Protein AF-A0AA87W3C6-F1 (afdb_monomer)

Mean predicted aligned error: 6.89 Å

Foldseek 3Di:
DWKAQAPQWIWDADPDPQKIWTGHRVPDIFMDHPNHPPDDWDWDWAADPVAFTWIAILLRITDTHGHHPDDGPHRDMDDDADVVHDDDDDDDPDDDDDPHGDDSVVSNVSSCCCCHPVHDPD

Structure (mmCIF, N/CA/C/O backbone):
data_AF-A0AA87W3C6-F1
#
_entry.id   AF-A0AA87W3C6-F1
#
loop_
_atom_site.group_PDB
_atom_site.id
_atom_site.type_symbol
_atom_site.label_atom_id
_atom_site.label_alt_id
_atom_site.label_comp_id
_atom_site.label_asym_id
_atom_site.label_entity_id
_atom_site.label_seq_id
_atom_site.pdbx_PDB_ins_code
_atom_site.Cartn_x
_atom_site.Cartn_y
_atom_site.Cartn_z
_atom_site.occupancy
_atom_site.B_iso_or_equiv
_atom_site.auth_seq_id
_atom_site.auth_comp_id
_atom_site.auth_asym_id
_atom_site.auth_atom_id
_atom_site.pdbx_PDB_model_num
ATOM 1 N N . MET A 1 1 ? -0.761 -11.857 -3.510 1.00 52.72 1 MET A N 1
ATOM 2 C CA . MET A 1 1 ? -0.344 -11.797 -2.090 1.00 52.72 1 MET A CA 1
ATOM 3 C C . MET A 1 1 ? -0.946 -10.538 -1.471 1.00 52.72 1 MET A C 1
ATOM 5 O O . MET A 1 1 ? -1.042 -9.555 -2.190 1.00 52.72 1 MET A O 1
ATOM 9 N N . GLY A 1 2 ? -1.423 -10.545 -0.226 1.00 57.41 2 GLY A N 1
ATOM 10 C CA . GLY A 1 2 ? -2.033 -9.353 0.375 1.00 57.41 2 GLY A CA 1
ATOM 11 C C . GLY A 1 2 ? -1.818 -9.270 1.880 1.00 57.41 2 GLY A C 1
ATOM 12 O O . GLY A 1 2 ? -1.650 -10.292 2.549 1.00 57.41 2 GLY A O 1
ATOM 13 N N . PHE A 1 3 ? -1.817 -8.045 2.389 1.00 58.94 3 PHE A N 1
ATOM 14 C CA . PHE A 1 3 ? -1.670 -7.721 3.796 1.00 58.94 3 PHE A CA 1
ATOM 15 C C . PHE A 1 3 ? -3.039 -7.349 4.374 1.00 58.94 3 PHE A C 1
ATOM 17 O O . PHE A 1 3 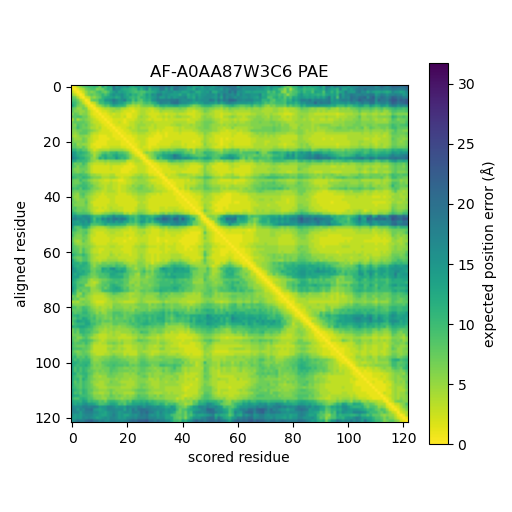? -3.677 -6.403 3.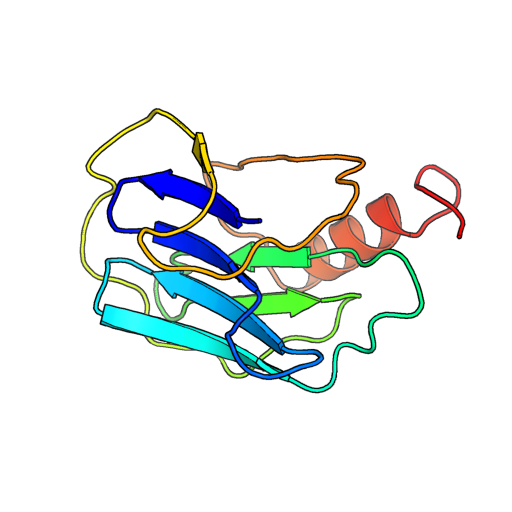914 1.00 58.94 3 PHE A O 1
ATOM 24 N N . ALA A 1 4 ? -3.510 -8.104 5.362 1.00 59.28 4 ALA A N 1
ATOM 25 C CA . ALA A 1 4 ? -4.797 -7.880 6.011 1.00 59.28 4 ALA A CA 1
ATOM 26 C C . ALA A 1 4 ? -4.587 -7.633 7.501 1.00 59.28 4 ALA A C 1
ATOM 28 O O . ALA A 1 4 ? -3.926 -8.433 8.149 1.00 59.28 4 ALA A O 1
ATOM 29 N N . SER A 1 5 ? -5.155 -6.569 8.066 1.00 51.94 5 SER A N 1
ATOM 30 C CA . SER A 1 5 ? -5.121 -6.316 9.518 1.00 51.94 5 SER A CA 1
ATOM 31 C C . SER A 1 5 ? -6.360 -6.852 10.250 1.00 51.94 5 SER A C 1
ATOM 33 O O . SER A 1 5 ? -6.345 -6.961 11.472 1.00 51.94 5 SER A O 1
ATOM 35 N N . ALA A 1 6 ? -7.414 -7.230 9.514 1.00 58.03 6 ALA A N 1
ATOM 36 C CA . ALA A 1 6 ? -8.675 -7.768 10.027 1.00 58.03 6 ALA A CA 1
ATOM 37 C C . ALA A 1 6 ? -9.431 -8.524 8.906 1.00 58.03 6 ALA A C 1
ATOM 39 O O . ALA A 1 6 ? -9.124 -8.317 7.732 1.00 58.03 6 ALA A O 1
ATOM 40 N N . PRO A 1 7 ? -10.438 -9.375 9.201 1.00 57.47 7 PRO A N 1
ATOM 41 C CA . PRO A 1 7 ? -11.234 -10.057 8.166 1.00 57.47 7 PRO A CA 1
ATOM 42 C C . PRO A 1 7 ? -12.025 -9.107 7.251 1.00 57.47 7 PRO A C 1
ATOM 44 O O . PRO A 1 7 ? -12.612 -9.561 6.275 1.00 57.47 7 PRO A O 1
ATOM 47 N N . ASN A 1 8 ? -12.054 -7.811 7.560 1.00 68.06 8 ASN A N 1
ATOM 48 C CA . ASN A 1 8 ? -12.781 -6.800 6.813 1.00 68.06 8 ASN A CA 1
ATOM 49 C C . ASN A 1 8 ? -11.871 -5.770 6.112 1.00 68.06 8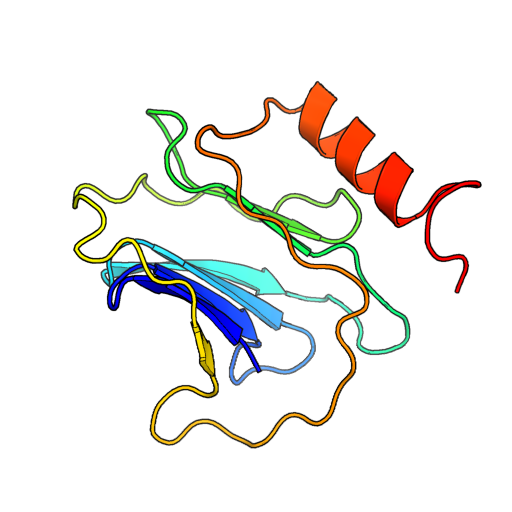 ASN A C 1
ATOM 51 O O . ASN A 1 8 ? -12.382 -5.062 5.255 1.00 68.06 8 ASN A O 1
ATOM 55 N N . THR A 1 9 ? -10.553 -5.730 6.363 1.00 78.25 9 THR A N 1
ATOM 56 C CA . THR A 1 9 ? -9.640 -4.758 5.723 1.00 78.25 9 THR A CA 1
ATOM 57 C C . THR A 1 9 ? -8.399 -5.432 5.142 1.00 78.25 9 THR A C 1
ATOM 59 O O . THR A 1 9 ? -7.678 -6.140 5.850 1.00 78.25 9 THR A O 1
ATOM 62 N N . ALA A 1 10 ? -8.139 -5.200 3.854 1.00 82.25 10 ALA A N 1
ATOM 63 C CA . ALA A 1 10 ? -7.061 -5.838 3.106 1.00 82.25 10 ALA A CA 1
ATOM 64 C C . ALA A 1 10 ? -6.465 -4.919 2.034 1.00 82.25 10 ALA A C 1
ATOM 66 O O . ALA A 1 10 ? -7.187 -4.317 1.243 1.00 82.25 10 ALA A O 1
ATOM 67 N N . LEU A 1 11 ? -5.138 -4.885 1.960 1.00 86.50 11 LEU A N 1
ATOM 68 C CA . LEU A 1 11 ? -4.375 -4.356 0.834 1.00 86.50 11 LEU A CA 1
ATOM 69 C C . LEU A 1 11 ? -3.843 -5.529 0.006 1.00 86.50 11 LEU A C 1
ATOM 71 O O . LEU A 1 11 ? -3.251 -6.464 0.548 1.00 86.50 11 LEU A O 1
ATOM 75 N N . GLY A 1 12 ? -4.023 -5.490 -1.308 1.00 86.75 12 GLY A N 1
ATOM 76 C CA . GLY A 1 12 ? -3.512 -6.535 -2.188 1.00 86.75 12 GLY A CA 1
ATOM 77 C C . GLY A 1 12 ? -3.725 -6.232 -3.661 1.00 86.75 12 GLY A C 1
ATOM 78 O O . GLY A 1 12 ? -4.164 -5.151 -4.031 1.00 86.75 12 GLY A O 1
ATOM 79 N N . PHE A 1 13 ? -3.418 -7.206 -4.506 1.00 84.19 13 PHE A N 1
ATOM 80 C CA . PHE A 1 13 ? -3.551 -7.098 -5.958 1.00 84.19 13 PHE A CA 1
ATOM 81 C C . PHE A 1 13 ? -4.959 -7.487 -6.416 1.00 84.19 13 PHE A C 1
ATOM 83 O O . PHE A 1 13 ? -5.547 -8.433 -5.881 1.00 84.19 13 PHE A O 1
ATOM 90 N N . ALA A 1 14 ? -5.475 -6.790 -7.427 1.00 81.62 14 ALA A N 1
ATOM 91 C CA . ALA A 1 14 ? -6.732 -7.155 -8.068 1.00 81.62 14 ALA A CA 1
ATOM 92 C C . ALA A 1 14 ? -6.559 -8.360 -9.008 1.00 81.62 14 ALA A C 1
ATOM 94 O O . ALA A 1 14 ? -5.450 -8.759 -9.353 1.00 81.62 14 ALA A O 1
ATOM 95 N N . ALA A 1 15 ? -7.680 -8.900 -9.493 1.00 79.06 15 ALA A N 1
ATOM 96 C CA . ALA A 1 15 ? -7.671 -9.885 -10.578 1.00 79.06 15 ALA A CA 1
ATOM 97 C C . ALA A 1 15 ? -7.264 -9.280 -11.938 1.00 79.06 15 ALA A C 1
ATOM 99 O O . ALA A 1 15 ? -6.848 -10.004 -12.838 1.00 79.06 15 ALA A O 1
ATOM 100 N N . SER A 1 16 ? -7.404 -7.959 -12.094 1.00 85.19 16 SER A N 1
ATOM 101 C CA . SER A 1 16 ? -6.931 -7.237 -13.279 1.00 85.19 16 SER A CA 1
ATOM 102 C C . SER A 1 16 ? -5.429 -6.982 -13.179 1.00 85.19 16 SER A C 1
ATOM 104 O O . SER A 1 16 ? -4.930 -6.655 -12.104 1.00 85.19 16 SER A O 1
ATOM 106 N N . ALA A 1 17 ? -4.715 -7.104 -14.301 1.00 85.94 17 ALA A N 1
ATOM 107 C CA . ALA A 1 17 ? -3.282 -6.823 -14.359 1.00 85.94 17 ALA A CA 1
ATOM 108 C C . ALA A 1 17 ? -2.971 -5.385 -13.911 1.00 85.94 17 ALA A C 1
ATOM 110 O O . ALA A 1 17 ? -3.789 -4.479 -14.101 1.00 85.94 17 ALA A O 1
ATOM 111 N N . ASN A 1 18 ? -1.777 -5.176 -13.347 1.00 89.44 18 ASN A N 1
ATOM 112 C CA . ASN A 1 18 ? -1.256 -3.851 -12.987 1.00 89.44 18 ASN A CA 1
ATOM 113 C C . ASN A 1 18 ? -2.204 -3.035 -12.092 1.00 89.44 18 ASN A C 1
ATOM 115 O O . ASN A 1 18 ? -2.353 -1.823 -12.257 1.00 89.44 18 ASN A O 1
ATOM 119 N N . THR A 1 19 ? -2.924 -3.714 -11.198 1.00 89.38 19 THR A N 1
ATOM 120 C CA . THR A 1 19 ? -3.984 -3.106 -10.396 1.00 89.38 19 THR A CA 1
ATOM 121 C C . THR A 1 19 ? -3.841 -3.496 -8.931 1.00 89.38 19 THR A C 1
ATOM 123 O O . THR A 1 19 ? -3.822 -4.682 -8.590 1.00 89.38 19 THR A O 1
ATOM 126 N N . ILE A 1 20 ? -3.798 -2.491 -8.056 1.00 90.31 20 ILE A N 1
ATOM 127 C CA . ILE A 1 20 ? -3.770 -2.662 -6.603 1.00 90.31 20 ILE A CA 1
ATOM 128 C C . ILE A 1 20 ? -5.116 -2.243 -6.018 1.00 90.31 20 ILE A C 1
ATOM 130 O O . ILE A 1 20 ? -5.729 -1.261 -6.438 1.00 90.31 20 ILE A O 1
ATOM 134 N N . THR A 1 21 ? -5.572 -3.000 -5.031 1.00 88.69 21 THR A N 1
ATOM 135 C CA . THR A 1 21 ? -6.827 -2.789 -4.320 1.00 88.69 21 THR A CA 1
ATOM 136 C C . THR A 1 21 ? -6.590 -2.640 -2.833 1.00 88.69 21 THR A C 1
ATOM 138 O O . THR A 1 21 ? -5.883 -3.437 -2.215 1.00 88.69 21 THR A O 1
ATOM 141 N N . PHE A 1 22 ? -7.269 -1.664 -2.252 1.00 87.88 22 PHE A N 1
ATOM 142 C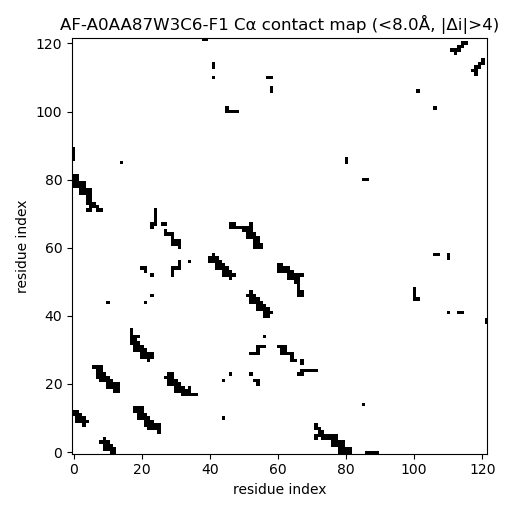 CA . PHE A 1 22 ? -7.485 -1.569 -0.825 1.00 87.88 22 PHE A CA 1
ATOM 143 C C . PHE A 1 22 ? -8.970 -1.796 -0.554 1.00 87.88 22 PHE A C 1
ATOM 145 O O . PHE A 1 22 ? -9.817 -0.996 -0.944 1.00 87.88 22 PHE A O 1
ATOM 152 N N . THR A 1 23 ? -9.288 -2.927 0.064 1.00 81.94 23 THR A N 1
ATOM 153 C CA . THR A 1 23 ? -10.630 -3.214 0.563 1.00 81.94 23 THR A CA 1
ATOM 154 C C . THR A 1 23 ? -10.702 -2.762 2.003 1.00 81.94 23 THR A C 1
ATOM 156 O O . THR A 1 23 ? -9.927 -3.226 2.837 1.00 81.94 23 THR A O 1
ATOM 159 N N . GLU A 1 24 ? -11.658 -1.899 2.299 1.00 78.19 24 GLU A N 1
ATOM 160 C CA . GLU A 1 24 ? -11.939 -1.455 3.648 1.00 78.19 24 GLU A CA 1
ATOM 161 C C . GLU A 1 24 ? -13.314 -1.946 4.090 1.00 78.19 24 GLU A C 1
ATOM 163 O O . GLU A 1 24 ? -14.326 -1.810 3.392 1.00 78.19 24 GLU A O 1
ATOM 168 N N . ASN A 1 25 ? -13.336 -2.511 5.292 1.00 70.44 25 ASN A N 1
ATOM 169 C CA . ASN A 1 25 ? -14.527 -2.950 5.998 1.00 70.44 25 ASN A CA 1
ATOM 170 C C . ASN A 1 25 ? -15.514 -3.810 5.175 1.00 70.44 25 ASN A C 1
ATOM 172 O O . ASN A 1 25 ? -16.721 -3.770 5.409 1.00 70.44 25 ASN A O 1
ATOM 176 N N . GLY A 1 26 ? -14.996 -4.605 4.230 1.00 62.28 26 GLY A N 1
ATOM 177 C CA . GLY A 1 26 ? -15.736 -5.589 3.431 1.00 62.28 26 GLY A CA 1
ATOM 178 C C . GLY A 1 26 ? -16.742 -5.025 2.421 1.00 62.28 26 GLY A C 1
ATOM 179 O O . GLY A 1 26 ? -17.459 -5.810 1.807 1.00 62.28 26 GLY A O 1
ATOM 180 N N . ALA A 1 27 ? -16.813 -3.701 2.245 1.00 63.38 27 ALA A N 1
ATOM 181 C CA . ALA A 1 27 ? -17.826 -3.058 1.399 1.00 63.38 27 ALA A CA 1
ATOM 182 C C . ALA A 1 27 ? -17.243 -2.058 0.393 1.00 63.38 27 ALA A C 1
ATOM 184 O O . ALA A 1 27 ? -17.748 -1.960 -0.724 1.00 63.38 27 ALA A O 1
ATOM 185 N N . ASN A 1 28 ? -16.161 -1.356 0.745 1.00 76.12 28 ASN A N 1
ATOM 186 C CA . ASN A 1 28 ? -15.546 -0.368 -0.135 1.00 76.12 28 ASN A CA 1
ATOM 187 C C . ASN A 1 28 ? -14.232 -0.916 -0.677 1.00 76.12 28 ASN A C 1
ATOM 189 O O . ASN A 1 28 ? -13.326 -1.236 0.087 1.00 76.12 28 ASN A O 1
ATOM 193 N N . THR A 1 29 ? -14.126 -1.021 -2.000 1.00 83.12 29 THR A N 1
ATOM 194 C CA . THR A 1 29 ? -12.865 -1.350 -2.671 1.00 83.12 29 THR A CA 1
ATOM 195 C C . THR A 1 29 ? -12.361 -0.117 -3.394 1.00 83.12 29 THR A C 1
ATOM 197 O O . THR A 1 29 ? -12.967 0.344 -4.359 1.00 83.12 29 THR A O 1
ATOM 200 N N . ILE A 1 30 ? -11.240 0.410 -2.925 1.00 88.00 30 ILE A N 1
ATOM 201 C CA . ILE A 1 30 ? -10.489 1.459 -3.599 1.00 88.00 30 ILE A CA 1
ATOM 202 C C . ILE A 1 30 ? -9.489 0.778 -4.517 1.00 88.00 30 ILE A C 1
ATOM 204 O O . ILE A 1 30 ? -8.803 -0.159 -4.113 1.00 88.00 30 ILE A O 1
ATOM 208 N N . THR A 1 31 ? -9.419 1.246 -5.757 1.00 89.62 31 THR A N 1
ATOM 209 C CA . THR A 1 31 ? -8.568 0.654 -6.786 1.00 89.62 31 THR A CA 1
ATOM 210 C C . THR A 1 31 ? -7.640 1.713 -7.353 1.00 89.62 31 THR A C 1
ATOM 212 O O . THR A 1 31 ? -8.071 2.831 -7.637 1.00 89.62 31 THR A O 1
ATOM 215 N N . LEU A 1 32 ? -6.381 1.341 -7.559 1.00 91.38 32 LEU A N 1
ATOM 216 C CA . LEU A 1 32 ? -5.447 2.087 -8.387 1.00 91.38 32 LEU A CA 1
ATOM 217 C C . LEU A 1 32 ? -4.946 1.165 -9.498 1.00 91.38 32 LEU A C 1
ATOM 219 O O . LEU A 1 32 ? -4.348 0.121 -9.234 1.00 91.38 32 LEU A O 1
ATOM 223 N N . GLY A 1 33 ? -5.266 1.534 -10.736 1.00 88.88 33 GLY A N 1
ATOM 224 C CA . GLY A 1 33 ? -4.833 0.824 -11.936 1.00 88.88 33 GLY A CA 1
ATOM 225 C C . GLY A 1 33 ? -3.543 1.399 -12.515 1.00 88.88 33 GLY A C 1
ATOM 226 O O . GLY A 1 33 ? -3.048 2.430 -12.063 1.00 88.88 33 GLY A O 1
ATOM 227 N N . SER A 1 34 ? -3.044 0.744 -13.563 1.00 89.06 34 SER A N 1
ATOM 228 C CA . SER A 1 34 ? -1.849 1.154 -14.317 1.00 89.06 34 SER A CA 1
ATOM 229 C C . SER A 1 34 ? -0.551 1.184 -13.499 1.00 89.06 34 SER A C 1
ATOM 231 O O . SER A 1 34 ? 0.392 1.881 -13.866 1.00 89.06 34 SER A O 1
ATOM 233 N N . VAL A 1 35 ? -0.477 0.395 -12.427 1.00 89.31 35 VAL A N 1
ATOM 234 C CA . VAL A 1 35 ? 0.754 0.154 -11.664 1.00 89.31 35 VAL A CA 1
ATOM 235 C C . VAL A 1 35 ? 1.534 -0.949 -12.376 1.00 89.31 35 VAL A C 1
ATOM 237 O O . VAL A 1 35 ? 1.236 -2.129 -12.203 1.00 89.31 35 VAL A O 1
ATOM 240 N N . ALA A 1 36 ? 2.441 -0.567 -13.274 1.00 89.38 36 ALA A N 1
ATOM 241 C CA . ALA A 1 36 ? 3.152 -1.508 -14.134 1.00 89.38 36 ALA A CA 1
ATOM 242 C C . ALA A 1 36 ? 4.062 -2.447 -13.330 1.00 89.38 36 ALA A C 1
ATOM 244 O O . ALA A 1 36 ? 4.985 -1.980 -12.678 1.00 89.38 36 ALA A O 1
ATOM 245 N N . ASP A 1 37 ? 3.852 -3.759 -13.450 1.00 85.25 37 ASP A N 1
ATOM 246 C CA . ASP A 1 37 ? 4.672 -4.796 -12.806 1.00 85.25 37 ASP A CA 1
ATOM 247 C C . ASP A 1 37 ? 6.058 -4.938 -13.471 1.00 85.25 37 ASP A C 1
ATOM 249 O O . ASP A 1 37 ? 6.346 -5.892 -14.194 1.00 85.25 37 ASP A O 1
ATOM 253 N N . SER A 1 38 ? 6.902 -3.918 -13.309 1.00 86.19 38 SER A N 1
ATOM 254 C CA . SER A 1 38 ? 8.258 -3.852 -13.880 1.00 86.19 38 SER A CA 1
ATOM 255 C C . SER A 1 38 ? 9.335 -3.454 -12.873 1.00 86.19 38 SER A C 1
ATOM 257 O O . SER A 1 38 ? 10.522 -3.497 -13.191 1.00 86.19 38 SER A O 1
ATOM 259 N N . SER A 1 39 ? 8.934 -3.051 -11.670 1.00 85.75 39 SER A N 1
ATOM 260 C CA . SER A 1 39 ? 9.812 -2.592 -10.597 1.00 85.75 39 SER A CA 1
ATOM 261 C C . SER A 1 39 ? 9.158 -2.857 -9.246 1.00 85.75 39 SER A C 1
ATOM 263 O O . SER A 1 39 ? 7.975 -3.174 -9.155 1.00 85.75 39 SER A O 1
ATOM 265 N N . PHE A 1 40 ? 9.920 -2.714 -8.170 1.00 86.06 40 PHE A N 1
ATOM 266 C CA . PHE A 1 40 ? 9.325 -2.663 -6.842 1.00 86.06 40 PHE A CA 1
ATOM 267 C C . PHE A 1 40 ? 8.599 -1.329 -6.632 1.00 86.06 40 PHE A C 1
ATOM 269 O O . PHE A 1 40 ? 9.056 -0.285 -7.096 1.00 86.06 40 PHE A O 1
ATOM 276 N N . HIS A 1 41 ? 7.489 -1.381 -5.898 1.00 87.75 41 HIS A N 1
ATOM 277 C CA . HIS A 1 41 ? 6.602 -0.244 -5.666 1.00 87.75 41 HIS A CA 1
ATOM 278 C C . HIS A 1 41 ? 6.435 0.043 -4.176 1.00 87.75 41 HIS A C 1
ATOM 280 O O . HIS A 1 41 ? 6.292 -0.886 -3.372 1.00 87.75 41 HIS A O 1
ATOM 286 N N . ALA A 1 42 ? 6.367 1.323 -3.811 1.00 88.94 42 ALA A N 1
ATOM 287 C CA . ALA A 1 42 ? 5.911 1.726 -2.489 1.00 88.94 42 ALA A CA 1
ATOM 288 C C . ALA A 1 42 ? 4.384 1.753 -2.483 1.00 88.94 42 ALA A C 1
ATOM 290 O O . ALA A 1 42 ? 3.761 2.668 -3.015 1.00 88.94 42 ALA A O 1
ATOM 291 N N . VAL A 1 43 ? 3.771 0.747 -1.862 1.00 89.44 43 VAL A N 1
ATOM 292 C CA . VAL A 1 43 ? 2.311 0.621 -1.787 1.00 89.44 43 VAL A CA 1
ATOM 293 C C . VAL A 1 43 ? 1.833 0.980 -0.389 1.00 89.44 43 VAL A C 1
ATOM 295 O O . VAL A 1 43 ? 2.249 0.375 0.599 1.00 89.44 43 VAL A O 1
ATOM 298 N N . GLN A 1 44 ? 0.928 1.951 -0.300 1.00 88.69 44 GLN A N 1
ATOM 299 C CA . GLN A 1 44 ? 0.409 2.461 0.964 1.00 88.69 44 GLN A CA 1
ATOM 300 C C . GLN A 1 44 ? -1.119 2.505 0.924 1.00 88.69 44 GLN A C 1
ATOM 302 O O . GLN A 1 44 ? -1.716 3.028 -0.015 1.00 88.69 44 GLN A O 1
ATOM 307 N N . ALA A 1 45 ? -1.758 1.977 1.965 1.00 87.69 45 ALA A N 1
ATOM 308 C CA . ALA A 1 45 ? -3.200 2.058 2.155 1.00 87.69 45 ALA A CA 1
ATOM 309 C C . ALA A 1 45 ? -3.531 2.870 3.405 1.00 87.69 45 ALA A C 1
ATOM 311 O O . ALA A 1 45 ? -2.912 2.700 4.455 1.00 87.69 45 ALA A O 1
ATOM 312 N N . TYR A 1 46 ? -4.538 3.725 3.285 1.00 83.69 46 TYR A N 1
ATOM 313 C CA . TYR A 1 46 ? -4.998 4.627 4.327 1.00 83.69 46 TYR A CA 1
ATOM 314 C C . TYR A 1 46 ? -6.469 4.345 4.585 1.00 83.69 46 TYR A C 1
ATOM 316 O O . TYR A 1 46 ? -7.326 4.727 3.788 1.00 83.69 46 TYR A O 1
ATOM 324 N N . GLY A 1 47 ? -6.737 3.643 5.683 1.00 78.56 47 GLY A N 1
ATOM 325 C CA . GLY A 1 47 ? -8.081 3.517 6.234 1.00 78.56 47 GLY A CA 1
ATOM 326 C C . GLY A 1 47 ? -8.388 4.727 7.106 1.00 78.56 47 GLY A C 1
ATOM 327 O O . GLY A 1 47 ? -7.552 5.111 7.921 1.00 78.56 47 GLY A O 1
ATOM 328 N N . ASP A 1 48 ? -9.568 5.299 6.908 1.00 71.69 48 ASP A N 1
ATOM 329 C CA . ASP A 1 48 ? -10.208 6.290 7.771 1.00 71.69 48 ASP A CA 1
ATOM 330 C C . ASP A 1 48 ? -9.394 7.565 8.097 1.00 71.69 48 ASP A C 1
ATOM 332 O O . ASP A 1 48 ? -8.628 7.660 9.058 1.00 71.69 48 ASP A O 1
ATOM 336 N N . THR A 1 49 ? -9.645 8.612 7.306 1.00 55.16 49 THR A N 1
ATOM 337 C CA . THR A 1 49 ? -9.288 10.011 7.626 1.00 55.16 49 THR A CA 1
ATOM 338 C C . THR A 1 49 ? -10.486 10.824 8.147 1.00 55.16 49 THR A C 1
ATOM 340 O O . THR A 1 49 ? -10.524 12.047 8.004 1.00 55.16 49 THR A O 1
ATOM 343 N N . GLY A 1 50 ? -11.531 10.172 8.668 1.00 55.81 50 GLY A N 1
ATOM 344 C CA . GLY A 1 50 ? -12.798 10.806 9.048 1.00 55.81 50 GLY A CA 1
ATOM 345 C C . GLY A 1 50 ? -13.634 11.327 7.868 1.00 55.81 50 GLY A C 1
ATOM 346 O O . GLY A 1 50 ? -14.716 11.870 8.077 1.00 55.81 50 GLY A O 1
ATOM 347 N N . THR A 1 51 ? -13.154 11.180 6.627 1.00 67.31 51 THR A N 1
ATOM 348 C CA . THR A 1 51 ? -13.817 11.654 5.395 1.00 67.31 51 THR A CA 1
ATOM 349 C C . THR A 1 51 ? -13.698 10.660 4.243 1.00 67.31 51 THR A C 1
ATOM 351 O O . THR A 1 51 ? -14.693 10.400 3.569 1.00 67.31 51 THR A O 1
ATOM 354 N N . ALA A 1 52 ? -12.518 10.075 4.026 1.00 79.75 52 ALA A N 1
ATOM 355 C CA . ALA A 1 52 ? -12.304 9.086 2.974 1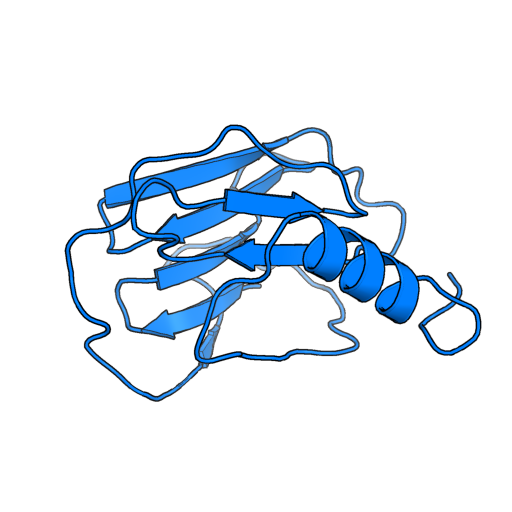.00 79.75 52 ALA A CA 1
ATOM 356 C C . ALA A 1 52 ? -11.159 8.117 3.301 1.00 79.75 52 ALA A C 1
ATOM 358 O O . ALA A 1 52 ? -10.296 8.397 4.139 1.00 79.75 52 ALA A O 1
ATOM 359 N N . SER A 1 53 ? -11.140 7.010 2.575 1.00 84.19 53 SER A N 1
ATOM 360 C CA . SER A 1 53 ? -10.036 6.060 2.521 1.00 84.19 53 SER A CA 1
ATOM 361 C C . SER A 1 53 ? -9.339 6.143 1.172 1.00 84.19 53 SER A C 1
ATOM 363 O O . SER A 1 53 ? -9.921 6.581 0.176 1.00 84.19 53 SER A O 1
ATOM 365 N N . LEU A 1 54 ? -8.071 5.744 1.133 1.00 87.25 54 LEU A N 1
ATOM 366 C CA . LEU A 1 54 ? -7.212 5.971 -0.024 1.00 87.25 54 LEU A CA 1
ATOM 367 C C . LEU A 1 54 ? -6.167 4.868 -0.184 1.00 87.25 54 LEU A C 1
ATOM 369 O O . LEU A 1 54 ? -5.714 4.273 0.790 1.00 87.25 54 LEU A O 1
ATOM 373 N N . ILE A 1 55 ? -5.737 4.652 -1.423 1.00 89.94 55 ILE A N 1
ATOM 374 C CA . ILE A 1 55 ? -4.503 3.943 -1.747 1.00 89.94 55 ILE A CA 1
ATOM 375 C C . ILE A 1 55 ? -3.550 4.903 -2.463 1.00 89.94 55 ILE A C 1
ATOM 377 O O . ILE A 1 55 ? -4.001 5.717 -3.268 1.00 89.94 55 ILE A O 1
ATOM 381 N N . SER A 1 56 ? -2.258 4.812 -2.169 1.00 89.25 56 SER A N 1
ATOM 382 C CA . SER A 1 56 ? -1.194 5.537 -2.863 1.00 89.25 56 SER A CA 1
ATOM 383 C C . SER A 1 56 ? -0.126 4.544 -3.302 1.00 89.25 56 SER A C 1
ATOM 385 O O . SER A 1 56 ? 0.256 3.669 -2.517 1.00 89.25 56 SER A O 1
ATOM 387 N N . VAL A 1 57 ? 0.322 4.646 -4.551 1.00 90.50 57 VAL A N 1
ATOM 388 C CA . VAL A 1 57 ? 1.431 3.843 -5.078 1.00 90.50 57 VAL A CA 1
ATOM 389 C C . VAL A 1 57 ? 2.441 4.766 -5.728 1.00 90.50 57 VAL A C 1
ATOM 391 O O . VAL A 1 57 ? 2.076 5.571 -6.581 1.00 90.50 57 VAL A O 1
ATOM 394 N N . ASP A 1 58 ? 3.693 4.684 -5.288 1.00 88.56 58 ASP A N 1
ATOM 395 C CA . ASP A 1 58 ? 4.800 5.535 -5.742 1.00 88.56 58 ASP A CA 1
ATOM 396 C C . ASP A 1 58 ? 4.486 7.045 -5.641 1.00 88.56 58 ASP A C 1
ATOM 398 O O . ASP A 1 58 ? 4.963 7.871 -6.421 1.00 88.56 58 ASP A O 1
ATOM 402 N N . GLY A 1 59 ? 3.653 7.424 -4.665 1.00 85.06 59 GLY A N 1
ATOM 403 C CA . GLY A 1 59 ? 3.186 8.797 -4.454 1.00 85.06 59 GLY A CA 1
ATOM 404 C C . GLY A 1 59 ? 2.025 9.228 -5.357 1.00 85.06 59 GLY A C 1
ATOM 405 O O . GLY A 1 59 ? 1.598 10.381 -5.280 1.00 85.06 59 GLY A O 1
ATOM 406 N N . VAL A 1 60 ? 1.498 8.330 -6.193 1.00 87.38 60 VAL A N 1
ATOM 407 C CA . VAL A 1 60 ? 0.278 8.543 -6.976 1.00 87.38 60 VAL A CA 1
ATOM 408 C C . VAL A 1 60 ? -0.924 8.043 -6.185 1.00 87.38 60 VAL A C 1
ATOM 410 O O . VAL A 1 60 ? -1.081 6.849 -5.931 1.00 87.38 60 VAL A O 1
ATOM 413 N N . ASP A 1 61 ? -1.797 8.975 -5.820 1.00 87.56 61 ASP A N 1
ATOM 414 C CA . ASP A 1 61 ? -3.029 8.694 -5.092 1.00 87.56 61 ASP A CA 1
ATOM 415 C C . ASP A 1 61 ? -4.115 8.147 -6.043 1.00 87.56 61 ASP A C 1
ATOM 417 O O . ASP A 1 61 ? -4.358 8.681 -7.128 1.00 87.56 61 ASP A O 1
ATOM 421 N N . GLY A 1 62 ? -4.796 7.078 -5.623 1.00 86.12 62 GLY A N 1
ATOM 422 C CA . GLY A 1 62 ? -6.012 6.590 -6.271 1.00 86.12 62 GLY A CA 1
ATOM 423 C C . GLY A 1 62 ? -7.208 7.513 -6.044 1.00 86.12 62 GLY A C 1
ATOM 424 O O . GLY A 1 62 ? -7.130 8.528 -5.354 1.00 86.12 62 GLY A O 1
ATOM 425 N N . THR A 1 63 ? -8.360 7.149 -6.609 1.00 87.94 63 THR A N 1
ATOM 426 C CA . THR A 1 63 ? -9.604 7.871 -6.303 1.00 87.94 63 THR A CA 1
ATOM 427 C C . THR A 1 63 ? -10.020 7.567 -4.859 1.00 87.94 63 THR A C 1
ATOM 429 O O . THR A 1 63 ? -10.193 6.388 -4.539 1.00 87.94 63 THR A O 1
ATOM 432 N N . PRO A 1 64 ? -10.190 8.577 -3.984 1.00 85.62 64 PRO A N 1
ATOM 433 C CA . PRO A 1 64 ? -10.634 8.341 -2.616 1.00 85.62 64 PRO A CA 1
ATOM 434 C C . PRO A 1 64 ? -12.002 7.650 -2.579 1.00 85.62 64 PRO A C 1
ATOM 436 O O . PRO A 1 64 ? -12.908 8.006 -3.334 1.00 85.62 64 PRO A O 1
ATOM 439 N N . GLY A 1 65 ? -12.149 6.668 -1.694 1.00 81.00 65 GLY A N 1
ATOM 440 C CA . GLY A 1 65 ? -13.411 5.981 -1.421 1.00 81.00 65 GLY A CA 1
ATOM 441 C C . GLY A 1 65 ? -13.994 6.392 -0.073 1.00 81.00 65 GLY A C 1
ATOM 442 O O . GLY A 1 65 ? -13.312 7.006 0.745 1.00 81.00 65 GLY A O 1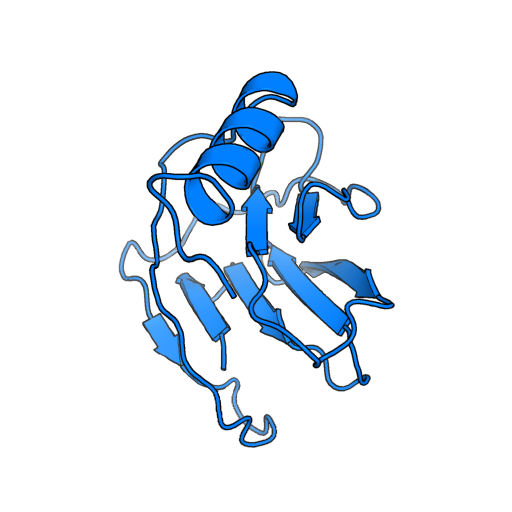
ATOM 443 N N . ASN A 1 66 ? -15.252 6.036 0.184 1.00 75.56 66 ASN A N 1
ATOM 444 C CA . ASN A 1 66 ? -15.874 6.283 1.486 1.00 75.56 66 ASN A CA 1
ATOM 445 C C . ASN A 1 66 ? -15.064 5.626 2.610 1.00 75.56 66 ASN A C 1
ATOM 447 O O . ASN A 1 66 ? -14.677 4.463 2.483 1.00 75.56 66 ASN A O 1
ATOM 451 N N . ALA A 1 67 ? -14.889 6.350 3.718 1.00 68.88 67 ALA A N 1
ATOM 452 C CA . ALA A 1 67 ? -14.357 5.769 4.943 1.00 68.88 67 ALA A CA 1
ATOM 453 C C . ALA A 1 67 ? -15.255 4.606 5.390 1.00 68.88 67 ALA A C 1
ATOM 455 O O . ALA A 1 67 ? -16.488 4.697 5.387 1.00 68.88 67 ALA A O 1
ATOM 456 N N . GLY A 1 68 ? -14.641 3.480 5.721 1.00 64.69 68 GLY A N 1
ATOM 457 C CA . GLY A 1 68 ? -15.344 2.315 6.210 1.00 64.69 68 GLY A CA 1
ATOM 458 C C . GLY A 1 68 ? -15.910 2.602 7.599 1.00 64.69 68 GLY A C 1
ATOM 459 O O . GLY A 1 68 ? -15.240 3.151 8.460 1.00 64.69 68 GLY A O 1
ATOM 460 N N . THR A 1 69 ? -17.150 2.198 7.840 1.00 63.62 69 THR A N 1
ATOM 461 C CA . THR A 1 69 ? -17.874 2.530 9.078 1.00 63.62 69 THR A CA 1
ATOM 462 C C . THR A 1 69 ? -17.722 1.489 10.189 1.00 63.62 69 THR A C 1
ATOM 464 O O . THR A 1 69 ? -18.299 1.649 11.262 1.00 63.62 69 THR A O 1
ATOM 467 N N . GLN A 1 70 ? -16.985 0.402 9.945 1.00 64.94 70 GLN A N 1
ATOM 468 C CA . GLN A 1 70 ? -16.853 -0.711 10.885 1.00 64.94 70 GLN A CA 1
ATOM 469 C C . GLN A 1 70 ? -15.500 -0.673 11.596 1.00 64.94 70 GLN A C 1
ATOM 471 O O . GLN A 1 70 ? -14.464 -0.408 10.995 1.00 64.94 70 GLN A O 1
ATOM 476 N N . SER A 1 71 ? -15.489 -0.984 12.889 1.00 68.31 71 SER A N 1
ATOM 477 C CA . SER A 1 71 ? -14.234 -1.160 13.619 1.00 68.31 71 SER A CA 1
ATOM 478 C C . SER A 1 71 ? -13.499 -2.421 13.152 1.00 68.31 71 SER A C 1
ATOM 480 O O . SER A 1 71 ? -14.118 -3.404 12.731 1.00 68.31 71 SER A O 1
ATOM 482 N N . PHE A 1 72 ? -12.170 -2.422 13.270 1.00 68.31 72 PHE A N 1
ATOM 483 C CA . PHE A 1 72 ? -11.380 -3.636 13.078 1.00 68.31 72 PHE A CA 1
ATOM 484 C C . PHE A 1 72 ? -11.825 -4.709 14.076 1.00 68.31 72 PHE A C 1
ATOM 486 O O . PHE A 1 72 ? -11.889 -4.469 15.281 1.00 68.31 72 PHE A O 1
ATOM 493 N N . THR A 1 73 ? -12.122 -5.906 13.578 1.00 69.38 73 THR A N 1
ATOM 494 C CA . THR A 1 73 ? -12.583 -7.028 14.414 1.00 69.38 73 THR A CA 1
ATOM 495 C C . THR A 1 73 ? -11.440 -7.922 14.901 1.00 69.38 73 THR A C 1
ATOM 497 O O . THR A 1 73 ? -11.663 -8.872 15.649 1.00 69.38 73 THR A O 1
ATOM 500 N N . SER A 1 74 ? -10.204 -7.633 14.487 1.00 73.25 74 SER A N 1
ATOM 501 C CA . SER A 1 74 ? -8.992 -8.325 14.916 1.00 73.25 74 SER A CA 1
ATOM 502 C C . SER A 1 74 ? -7.825 -7.345 14.988 1.00 73.25 74 SER A C 1
ATOM 504 O O . SER A 1 74 ? -7.774 -6.378 14.236 1.00 73.25 74 SER A O 1
ATOM 506 N N . ASN A 1 75 ? -6.886 -7.612 15.892 1.00 72.06 75 ASN A N 1
ATOM 507 C CA . ASN A 1 75 ? -5.607 -6.914 16.015 1.00 72.06 75 ASN A CA 1
ATOM 508 C C . ASN A 1 75 ? -4.442 -7.720 15.411 1.00 72.06 75 ASN A C 1
ATOM 510 O O . ASN A 1 75 ? -3.281 -7.378 15.631 1.00 72.06 75 ASN A O 1
ATOM 514 N N . LEU A 1 76 ? -4.739 -8.815 14.706 1.00 77.81 76 LEU A N 1
ATOM 515 C CA . LEU A 1 76 ? -3.732 -9.708 14.148 1.00 77.81 76 LEU A CA 1
ATOM 516 C C . LEU A 1 76 ? -3.577 -9.459 12.648 1.00 77.81 76 LEU A C 1
ATOM 518 O O . LEU A 1 76 ? -4.454 -9.873 11.880 1.00 77.81 76 LEU A O 1
ATOM 522 N N . PRO A 1 77 ? -2.457 -8.858 12.208 1.00 77.06 77 PRO A N 1
ATOM 523 C CA . PRO A 1 77 ? -2.156 -8.798 10.796 1.00 77.06 77 PRO A CA 1
ATOM 524 C C . PRO A 1 77 ? -1.851 -10.187 10.237 1.00 77.06 77 PRO A C 1
ATOM 526 O O . PRO A 1 77 ? -1.262 -11.044 10.898 1.00 77.06 77 PRO A O 1
ATOM 529 N N . ARG A 1 78 ? -2.257 -10.412 8.993 1.00 79.38 78 ARG A N 1
ATOM 530 C CA . ARG A 1 78 ? -2.048 -11.640 8.237 1.00 79.38 78 ARG A CA 1
ATOM 531 C C . ARG A 1 78 ? -1.531 -11.284 6.856 1.00 79.38 78 ARG A C 1
ATOM 533 O O . ARG A 1 78 ? -2.182 -10.552 6.113 1.00 79.38 78 ARG A O 1
ATOM 540 N N . LEU A 1 79 ? -0.404 -11.880 6.490 1.00 80.38 79 LEU A N 1
ATOM 541 C CA . LEU A 1 79 ? 0.014 -11.979 5.101 1.00 80.38 79 LEU A CA 1
ATOM 542 C C . LEU A 1 79 ? -0.593 -13.263 4.544 1.00 80.38 79 LEU A C 1
ATOM 544 O O . LEU A 1 79 ? -0.258 -14.362 4.983 1.00 80.38 79 LEU A O 1
ATOM 548 N N . SER A 1 80 ? -1.551 -13.135 3.635 1.00 76.62 80 SER A N 1
ATOM 549 C CA . SER A 1 80 ? -2.250 -14.301 3.101 1.00 76.62 80 SER A CA 1
ATOM 550 C C . SER A 1 80 ? -2.735 -14.067 1.679 1.00 76.62 80 SER A C 1
ATOM 552 O O . SER A 1 80 ? -2.673 -12.966 1.128 1.00 76.62 80 SER A O 1
ATOM 554 N N . ARG A 1 81 ? -3.192 -15.148 1.055 1.00 75.06 81 ARG A N 1
ATOM 555 C CA . ARG A 1 81 ? -3.929 -15.099 -0.201 1.00 75.06 81 ARG A CA 1
ATOM 556 C C . ARG A 1 81 ? -5.417 -15.183 0.119 1.00 75.06 81 ARG A C 1
ATOM 558 O O . ARG A 1 81 ? -5.809 -15.986 0.965 1.00 75.06 81 ARG A O 1
ATOM 565 N N . ALA A 1 82 ? -6.233 -14.394 -0.575 1.00 69.25 82 ALA A N 1
ATOM 566 C CA . ALA A 1 82 ? -7.682 -14.533 -0.503 1.00 69.25 82 ALA A CA 1
ATOM 567 C C . ALA A 1 82 ? -8.113 -15.947 -0.933 1.00 69.25 82 ALA A C 1
ATOM 569 O O . ALA A 1 82 ? -7.465 -16.582 -1.775 1.00 69.25 82 ALA A O 1
ATOM 570 N N . ALA A 1 83 ? -9.206 -16.449 -0.359 1.00 68.56 83 ALA A N 1
ATOM 571 C CA . ALA A 1 83 ? -9.761 -17.740 -0.749 1.00 68.56 83 ALA A CA 1
ATOM 572 C C . ALA A 1 83 ? -10.127 -17.722 -2.245 1.00 68.56 83 ALA A C 1
ATOM 574 O O . ALA A 1 83 ? -10.813 -16.814 -2.702 1.00 68.56 83 ALA A O 1
ATOM 575 N N . GLY A 1 84 ? -9.627 -18.695 -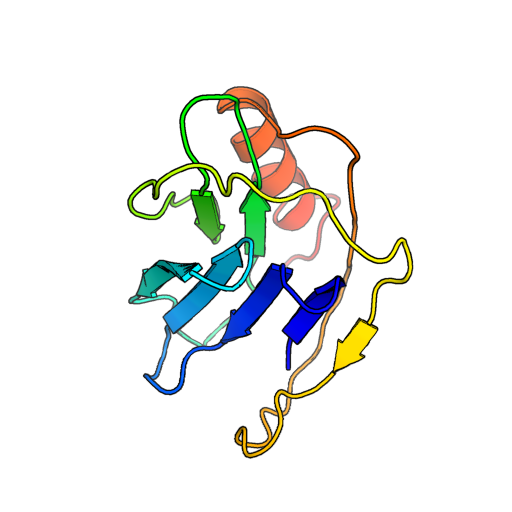3.014 1.00 69.69 84 GLY A N 1
ATOM 576 C CA . GLY A 1 84 ? -9.826 -18.755 -4.469 1.00 69.69 84 GLY A CA 1
ATOM 577 C C . GLY A 1 84 ? -9.005 -17.752 -5.294 1.00 69.69 84 GLY A C 1
ATOM 578 O O . GLY A 1 84 ? -9.146 -17.727 -6.512 1.00 69.69 84 GLY A O 1
ATOM 579 N N . GLY A 1 85 ? -8.142 -16.942 -4.670 1.00 65.88 85 GLY A N 1
ATOM 580 C CA . GLY A 1 85 ? -7.257 -16.025 -5.389 1.00 65.88 85 GLY A CA 1
ATOM 581 C C . GLY A 1 85 ? -6.119 -16.747 -6.118 1.00 65.88 85 GLY A C 1
ATOM 582 O O . GLY A 1 85 ? -5.633 -17.784 -5.655 1.00 65.88 85 GLY A O 1
ATOM 583 N N . SER A 1 86 ? -5.657 -16.170 -7.230 1.00 68.75 86 SER A N 1
ATOM 584 C CA . SER A 1 86 ? -4.473 -16.640 -7.960 1.00 68.75 86 SER A CA 1
ATOM 585 C C . SER A 1 86 ? -3.213 -16.557 -7.093 1.00 68.75 86 SER A C 1
ATOM 587 O O . SER A 1 86 ? -3.060 -15.640 -6.277 1.00 68.75 86 SER A O 1
ATOM 589 N N . SER A 1 87 ? -2.291 -17.511 -7.259 1.00 70.19 87 SER A N 1
ATOM 590 C CA . SER A 1 87 ? -0.930 -17.335 -6.744 1.00 70.19 87 SER A CA 1
ATOM 591 C C . SER A 1 87 ? -0.268 -16.194 -7.500 1.00 70.19 87 SER A C 1
ATOM 593 O O . SER A 1 87 ? -0.209 -16.215 -8.725 1.00 70.19 87 SER A O 1
ATOM 595 N N . LEU A 1 88 ? 0.201 -15.206 -6.747 1.00 72.25 88 LEU A N 1
ATOM 596 C CA . LEU A 1 88 ? 1.105 -14.182 -7.240 1.00 72.25 88 LEU A CA 1
ATOM 597 C C . LEU A 1 88 ? 2.405 -14.403 -6.492 1.00 72.25 88 LEU A C 1
ATOM 599 O O . LEU A 1 88 ? 2.437 -14.224 -5.267 1.00 72.25 88 LEU A O 1
ATOM 603 N N . ASP A 1 89 ? 3.412 -14.847 -7.227 1.00 78.31 89 ASP A N 1
ATOM 604 C CA . ASP A 1 89 ? 4.776 -14.885 -6.734 1.00 78.31 89 ASP A CA 1
ATOM 605 C C . ASP A 1 89 ? 5.295 -13.450 -6.678 1.00 78.31 89 ASP A C 1
ATOM 607 O O . ASP A 1 89 ? 4.941 -12.610 -7.504 1.00 78.31 89 ASP A O 1
ATOM 611 N N . GLY A 1 90 ? 6.086 -13.145 -5.660 1.00 78.94 90 GLY A N 1
ATOM 612 C CA . GLY A 1 90 ? 6.603 -11.803 -5.465 1.00 78.94 90 GLY A CA 1
ATOM 613 C C . GLY A 1 90 ? 7.353 -11.683 -4.154 1.00 78.94 90 GLY A C 1
ATOM 614 O O . GLY A 1 90 ? 7.333 -12.588 -3.316 1.00 78.94 90 GLY A O 1
ATOM 615 N N . THR A 1 91 ? 7.995 -10.535 -3.982 1.00 83.75 91 THR A N 1
ATOM 616 C CA . THR A 1 91 ? 8.803 -10.230 -2.805 1.00 83.75 91 THR A CA 1
ATOM 617 C C . THR A 1 91 ? 8.290 -8.952 -2.165 1.00 83.75 91 THR A C 1
ATOM 619 O O . THR A 1 91 ? 8.045 -7.958 -2.843 1.00 83.75 91 THR A O 1
ATOM 622 N N . MET A 1 92 ? 8.143 -8.984 -0.845 1.00 84.06 92 MET A N 1
ATOM 623 C CA . MET A 1 92 ? 7.870 -7.813 -0.024 1.00 84.06 92 MET A CA 1
ATOM 624 C C . MET A 1 92 ? 9.138 -7.487 0.748 1.00 84.06 92 MET A C 1
ATOM 626 O O . MET A 1 92 ? 9.681 -8.352 1.433 1.00 84.06 92 MET A O 1
ATOM 630 N N . MET A 1 93 ? 9.608 -6.254 0.606 1.00 83.44 93 MET A N 1
ATOM 631 C CA . MET A 1 93 ? 10.844 -5.811 1.241 1.00 83.44 93 MET A CA 1
ATOM 632 C C . MET A 1 93 ? 10.594 -5.294 2.664 1.00 83.44 93 MET A C 1
ATOM 634 O O . MET A 1 93 ? 11.330 -5.636 3.585 1.00 83.44 93 MET A O 1
ATOM 638 N N . GLU A 1 94 ? 9.503 -4.550 2.856 1.00 84.56 94 GLU A N 1
ATOM 639 C CA . GLU A 1 94 ? 9.098 -3.977 4.139 1.00 84.56 94 GLU A CA 1
ATOM 640 C C . GLU A 1 94 ? 7.566 -3.979 4.276 1.00 84.56 94 GLU A C 1
ATOM 642 O O . GLU A 1 94 ? 6.842 -3.851 3.287 1.00 84.56 94 GLU A O 1
ATOM 647 N N . ALA A 1 95 ? 7.073 -4.118 5.511 1.00 83.94 95 ALA A N 1
ATOM 648 C CA . ALA A 1 95 ? 5.668 -3.936 5.861 1.00 83.94 95 ALA A CA 1
ATOM 649 C C . ALA A 1 95 ? 5.532 -3.205 7.199 1.00 83.94 95 ALA A C 1
ATOM 651 O O . ALA A 1 95 ? 6.174 -3.576 8.183 1.00 83.94 95 ALA A O 1
ATOM 652 N N . GLY A 1 96 ? 4.639 -2.218 7.249 1.00 83.56 96 GLY A N 1
ATOM 653 C CA . GLY A 1 96 ? 4.319 -1.467 8.458 1.00 83.56 96 GLY A CA 1
ATOM 654 C C . GLY A 1 96 ? 2.817 -1.243 8.610 1.00 83.56 96 GLY A C 1
ATOM 655 O O . GLY A 1 96 ? 2.078 -1.189 7.627 1.00 83.56 96 GLY A O 1
ATOM 656 N N . ILE A 1 97 ? 2.369 -1.114 9.859 1.00 82.19 97 ILE A N 1
ATOM 657 C CA . ILE A 1 97 ? 1.025 -0.644 10.207 1.00 82.19 97 ILE A CA 1
ATOM 658 C C . ILE A 1 97 ? 1.176 0.517 11.172 1.00 82.19 97 ILE A C 1
ATOM 660 O O . ILE A 1 97 ? 1.902 0.417 12.162 1.00 82.19 97 ILE A O 1
ATOM 664 N N . TRP A 1 98 ? 0.421 1.579 10.921 1.00 81.50 98 TRP A N 1
ATOM 665 C CA . TRP A 1 98 ? 0.325 2.722 11.812 1.00 81.50 98 TRP A CA 1
ATOM 666 C C . TRP A 1 98 ? -1.115 2.876 12.312 1.00 81.50 98 TRP A C 1
ATOM 668 O O . TRP A 1 98 ? -2.052 2.586 11.569 1.00 81.50 98 TRP A O 1
ATOM 678 N N . PRO A 1 99 ? -1.311 3.324 13.565 1.00 75.50 99 PRO A N 1
ATOM 679 C CA . PRO A 1 99 ? -2.640 3.490 14.154 1.00 75.50 99 PRO A CA 1
ATOM 680 C C . PRO A 1 99 ? -3.388 4.725 13.630 1.00 75.50 99 PRO A C 1
ATOM 682 O O . PRO A 1 99 ? -4.532 4.949 14.013 1.00 75.50 99 PRO A O 1
ATOM 685 N N . SER A 1 100 ? -2.747 5.549 12.799 1.00 76.12 100 SER A N 1
ATOM 686 C CA . SER A 1 100 ? -3.330 6.754 12.219 1.00 76.12 100 SER A CA 1
ATOM 687 C C . SER A 1 100 ? -2.895 6.939 10.769 1.00 76.12 100 SER A C 1
ATOM 689 O O . SER A 1 100 ? -1.790 6.561 10.373 1.00 76.12 100 SER A O 1
ATOM 691 N N . ALA A 1 101 ? -3.782 7.539 9.976 1.00 75.88 101 ALA A N 1
ATOM 692 C CA . ALA A 1 101 ? -3.507 7.861 8.588 1.00 75.88 101 ALA A CA 1
ATOM 693 C C . ALA A 1 101 ? -2.530 9.042 8.458 1.00 75.88 101 ALA A C 1
ATOM 695 O O . ALA A 1 101 ? -2.538 9.993 9.243 1.00 75.88 101 ALA A O 1
ATOM 696 N N . PHE A 1 102 ? -1.704 9.001 7.414 1.00 76.44 102 PHE A N 1
ATOM 697 C CA . PHE A 1 102 ? -0.790 10.083 7.069 1.00 76.44 102 PHE A CA 1
ATOM 698 C C . PHE A 1 102 ? -1.497 11.153 6.223 1.00 76.44 102 PHE A C 1
ATOM 700 O O . PHE A 1 102 ? -2.133 10.855 5.207 1.00 76.44 102 PHE A O 1
ATOM 707 N N . GLY A 1 103 ? -1.334 12.423 6.606 1.00 78.00 103 GLY A N 1
ATOM 708 C CA . GLY A 1 103 ? -1.682 13.557 5.742 1.00 78.00 103 GLY A CA 1
ATOM 709 C C . GLY A 1 103 ? -0.832 13.579 4.464 1.00 78.00 103 GLY A C 1
ATOM 710 O O . GLY A 1 103 ? 0.194 12.905 4.396 1.00 78.00 103 GLY A O 1
ATOM 711 N N . SER A 1 104 ? -1.230 14.364 3.459 1.00 79.56 104 SER A N 1
ATOM 712 C CA . SER A 1 104 ? -0.584 14.394 2.130 1.00 79.56 104 SER A CA 1
ATOM 713 C C . SER A 1 104 ? 0.936 14.589 2.189 1.00 79.56 104 SER A C 1
ATOM 715 O O . SER A 1 104 ? 1.672 13.839 1.553 1.00 79.56 104 SER A O 1
ATOM 717 N N . THR A 1 105 ? 1.416 15.519 3.020 1.00 84.44 105 THR A N 1
ATOM 718 C CA . THR A 1 105 ? 2.854 15.735 3.250 1.00 84.44 105 THR A CA 1
ATOM 719 C C . T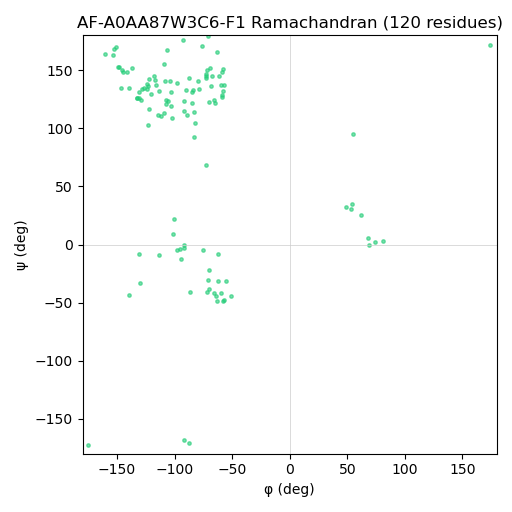HR A 1 105 ? 3.547 14.468 3.745 1.00 84.44 105 THR A C 1
ATOM 721 O O . THR A 1 105 ? 4.578 14.068 3.213 1.00 84.44 105 THR A O 1
ATOM 724 N N . ASN A 1 106 ? 2.963 13.796 4.736 1.00 82.56 106 ASN A N 1
ATOM 725 C CA . ASN A 1 106 ? 3.548 12.604 5.343 1.00 82.56 106 ASN A CA 1
ATOM 726 C C . ASN A 1 106 ? 3.507 11.403 4.389 1.00 82.56 106 ASN A C 1
ATOM 728 O O . ASN A 1 106 ? 4.418 10.581 4.434 1.00 82.56 106 ASN A O 1
ATOM 732 N N . ARG A 1 107 ? 2.506 11.316 3.501 1.00 83.50 107 ARG A N 1
ATOM 733 C CA . ARG A 1 107 ? 2.473 10.304 2.431 1.00 83.50 107 ARG A CA 1
ATOM 734 C C . ARG A 1 107 ? 3.634 10.483 1.459 1.00 83.50 107 ARG A C 1
ATOM 736 O O . ARG A 1 107 ? 4.374 9.536 1.216 1.00 83.50 107 ARG A O 1
ATOM 743 N N . GLY A 1 108 ? 3.852 11.713 0.988 1.00 81.12 108 GLY A N 1
ATOM 744 C CA . GLY A 1 108 ? 4.982 12.037 0.114 1.00 81.12 108 GLY A CA 1
ATOM 745 C C . GLY A 1 108 ? 6.336 11.735 0.765 1.00 81.12 108 GLY A C 1
ATOM 746 O O . GLY A 1 108 ? 7.210 11.156 0.125 1.00 81.12 108 GLY A O 1
ATOM 747 N N . LEU A 1 109 ? 6.489 12.051 2.056 1.00 84.25 109 LEU A N 1
ATOM 748 C CA . LEU A 1 109 ? 7.694 11.715 2.822 1.00 84.25 109 LEU A CA 1
ATOM 749 C C . LEU A 1 109 ? 7.881 10.201 2.991 1.00 84.25 109 LEU A C 1
ATOM 751 O O . LEU A 1 109 ? 8.997 9.714 2.846 1.00 84.25 109 LEU A O 1
ATOM 755 N N . MET A 1 110 ? 6.812 9.449 3.267 1.00 84.31 110 MET A N 1
ATOM 756 C CA . MET A 1 110 ? 6.883 7.989 3.382 1.00 84.31 110 MET A CA 1
ATOM 757 C C . MET A 1 110 ? 7.275 7.348 2.049 1.00 84.31 110 MET A C 1
ATOM 759 O O . MET A 1 110 ? 8.156 6.495 2.011 1.00 84.31 110 MET A O 1
ATOM 763 N N . ASN A 1 111 ? 6.680 7.807 0.947 1.00 83.31 111 ASN A N 1
ATOM 764 C CA . ASN A 1 111 ? 7.064 7.385 -0.394 1.00 83.31 111 ASN A CA 1
ATOM 765 C C . ASN A 1 111 ? 8.548 7.672 -0.677 1.00 83.31 111 ASN A C 1
ATOM 767 O O . ASN A 1 111 ? 9.290 6.787 -1.092 1.00 83.31 111 ASN A O 1
ATOM 771 N N . GLY A 1 112 ? 8.994 8.895 -0.375 1.00 82.12 112 GLY A N 1
ATOM 772 C CA . GLY A 1 112 ? 10.391 9.296 -0.518 1.00 82.12 112 GLY A CA 1
ATOM 773 C C . GLY A 1 112 ? 11.351 8.504 0.370 1.00 82.12 112 GLY A C 1
ATOM 774 O O . GLY A 1 112 ? 12.480 8.274 -0.036 1.00 82.12 112 GLY A O 1
ATOM 775 N N . ASN A 1 113 ? 10.926 8.044 1.548 1.00 82.31 113 ASN A N 1
ATOM 776 C CA . ASN A 1 113 ? 11.744 7.174 2.392 1.00 82.31 113 ASN A CA 1
ATOM 777 C C . ASN A 1 113 ? 11.867 5.761 1.814 1.00 82.31 113 ASN A C 1
ATOM 779 O O . ASN A 1 113 ? 12.959 5.206 1.839 1.00 82.31 113 ASN A O 1
ATOM 783 N N . ILE A 1 114 ? 10.782 5.201 1.269 1.00 81.81 114 ILE A N 1
ATOM 784 C CA . ILE A 1 114 ? 10.784 3.847 0.695 1.00 81.81 114 ILE A CA 1
ATOM 785 C C . ILE A 1 114 ? 11.593 3.799 -0.615 1.00 81.81 114 ILE A C 1
ATOM 787 O O . ILE A 1 114 ? 12.332 2.841 -0.828 1.00 81.81 114 ILE A O 1
ATOM 791 N N . HIS A 1 115 ? 11.514 4.846 -1.449 1.00 77.88 115 HIS A N 1
ATOM 792 C CA . HIS A 1 115 ? 12.245 4.963 -2.726 1.00 77.88 115 HIS A CA 1
ATOM 793 C C . HIS A 1 115 ? 13.572 5.742 -2.651 1.00 77.88 115 HIS A C 1
ATOM 795 O O . HIS A 1 115 ? 14.249 5.907 -3.662 1.00 77.88 115 HIS A O 1
ATOM 801 N N . GLY A 1 116 ? 13.919 6.316 -1.498 1.00 69.19 116 GLY A N 1
ATOM 802 C CA . GLY A 1 116 ? 15.012 7.285 -1.389 1.00 69.19 116 GLY A CA 1
ATOM 803 C C . GLY A 1 116 ? 16.388 6.670 -1.162 1.00 69.19 116 GLY A C 1
ATOM 804 O O . GLY A 1 116 ? 16.576 5.460 -1.160 1.00 69.19 116 GLY A O 1
ATOM 805 N N . THR A 1 117 ? 17.368 7.527 -0.867 1.00 64.56 117 THR A N 1
ATOM 806 C CA . THR A 1 117 ? 18.766 7.141 -0.587 1.00 64.56 117 THR A CA 1
ATOM 807 C C . THR A 1 117 ? 18.912 6.117 0.545 1.00 64.56 117 THR A C 1
ATOM 809 O O . THR A 1 117 ? 19.836 5.311 0.517 1.00 64.56 117 THR A O 1
ATOM 812 N N . ASN A 1 118 ? 18.007 6.150 1.529 1.00 63.44 118 ASN A N 1
ATOM 813 C CA . ASN A 1 118 ? 17.957 5.194 2.643 1.00 63.44 118 ASN A CA 1
ATOM 814 C C . ASN A 1 118 ? 16.936 4.065 2.420 1.00 63.44 118 ASN A C 1
ATOM 816 O O . ASN A 1 118 ? 16.815 3.182 3.266 1.00 63.44 118 ASN A O 1
ATOM 820 N N . GLY A 1 119 ? 16.177 4.143 1.329 1.00 62.59 119 GLY A N 1
ATOM 821 C CA . GLY A 1 119 ? 15.200 3.154 0.916 1.00 62.59 119 GLY A CA 1
ATOM 822 C C . GLY A 1 119 ? 15.809 2.130 -0.029 1.00 62.59 119 GLY A C 1
ATOM 823 O O . GLY A 1 119 ? 17.026 2.040 -0.217 1.00 62.59 119 GLY A O 1
ATOM 824 N N . TYR A 1 120 ? 14.941 1.341 -0.641 1.00 63.22 120 TYR A N 1
ATOM 825 C CA . TYR A 1 120 ? 15.365 0.358 -1.617 1.00 63.22 120 TYR A CA 1
ATOM 826 C C . TYR A 1 120 ? 15.530 1.052 -2.978 1.00 63.22 120 TYR A C 1
ATOM 828 O O . TYR A 1 120 ? 14.564 1.547 -3.555 1.00 63.22 120 TYR A O 1
ATOM 836 N N . ASN A 1 121 ? 16.766 1.116 -3.479 1.00 60.56 121 ASN A N 1
ATOM 837 C CA . ASN A 1 121 ? 17.042 1.565 -4.845 1.00 60.56 121 ASN A CA 1
ATOM 838 C C . ASN A 1 121 ? 16.887 0.372 -5.792 1.00 60.56 121 ASN A C 1
ATOM 840 O O . ASN A 1 121 ? 17.573 -0.639 -5.612 1.00 60.56 121 ASN A O 1
ATOM 844 N N . PHE A 1 122 ? 15.993 0.498 -6.773 1.00 59.06 122 PHE A N 1
ATOM 845 C CA . PHE A 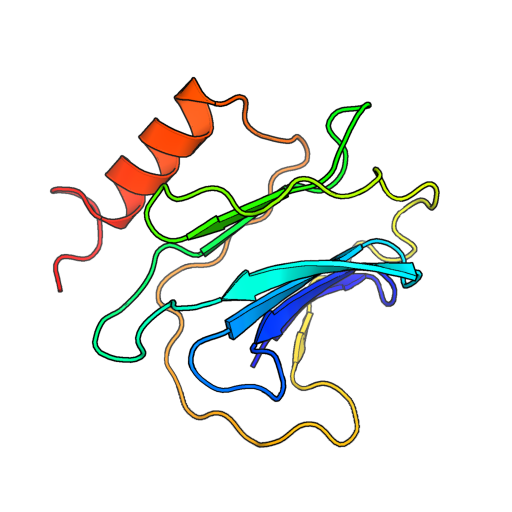1 122 ? 15.679 -0.531 -7.764 1.00 59.06 122 PHE A CA 1
ATOM 846 C C . PHE A 1 122 ? 15.995 -0.036 -9.171 1.00 59.06 122 PHE A C 1
ATOM 848 O O . PHE A 1 122 ? 15.652 1.133 -9.463 1.00 59.06 122 PHE A O 1
#

Sequence (122 aa):
MGFASAPNTALGFAASANTITFTENGANTITLGSVADSSFHAVQAYGDTGTASLISVDGVDGTPGNAGTQSFTSNLPRLSRAAGGSSLDGTMMEAGIWPSAFGSTNRGLMNGNIHGTNGYNF

Radius of gyration: 13.82 Å; Cα contacts (8 Å, |Δi|>4): 216; chains: 1; bounding box: 37×34×30 Å

Organism: NCBI:txid1325090

Solvent-accessible surface area (backbone atoms only — not comparable to full-atom values): 7422 Å² total; per-residue (Å²): 83,28,50,22,47,22,101,36,30,36,41,31,65,47,96,54,81,35,26,41,29,36,35,34,54,74,77,41,73,30,57,37,68,82,49,67,91,81,65,91,76,48,75,47,76,34,71,51,68,92,68,35,19,42,37,31,46,73,67,47,69,36,64,69,32,69,40,54,91,60,79,77,86,41,92,59,69,42,82,46,69,62,89,93,54,76,91,56,87,84,85,81,92,80,89,87,87,71,100,65,57,70,55,74,70,52,43,48,50,51,34,46,46,48,59,28,98,89,28,64,81,127

Secondary structure (DSSP, 8-state):
-EEEEETTEEEEE-SSTT-EEEEETTTEEEEE----TTS---EEEE---SSEEEEEETTEE---EEPP-SPPS-S--EEEPPTTPPP-----------SSPPPHHHHHHHHHHHHSTTS---

pLDDT: mean 77.74, std 10.15, range [51.94, 91.38]